Protein AF-A0A0K8Q587-F1 (afdb_monomer)

Structure (mmCIF, N/CA/C/O backbone):
data_AF-A0A0K8Q587-F1
#
_entry.id   AF-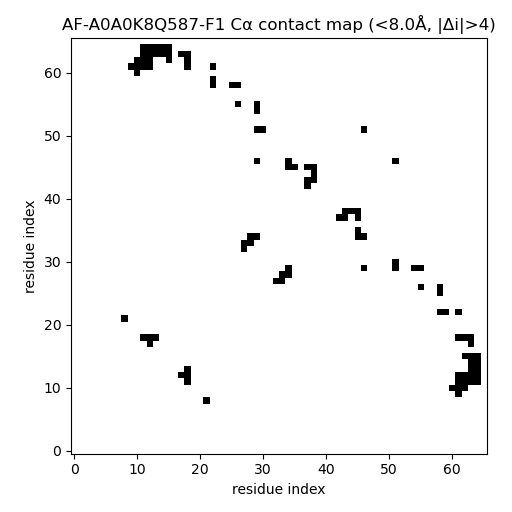A0A0K8Q587-F1
#
loop_
_atom_site.group_PDB
_atom_site.id
_atom_site.type_symbol
_atom_site.label_atom_id
_atom_site.label_alt_id
_atom_site.label_comp_id
_atom_site.label_asym_id
_atom_site.label_entity_id
_atom_site.label_seq_id
_atom_site.pdbx_PDB_ins_code
_atom_site.Cartn_x
_atom_site.Cartn_y
_atom_site.Cartn_z
_atom_site.occupancy
_atom_site.B_iso_or_equiv
_atom_site.auth_seq_id
_atom_site.auth_comp_id
_atom_site.auth_asym_id
_atom_site.auth_atom_id
_atom_site.pdbx_PDB_model_num
ATOM 1 N N . MET A 1 1 ? 5.367 15.592 -19.501 1.00 66.19 1 MET A N 1
ATOM 2 C CA . MET A 1 1 ? 4.443 15.892 -18.384 1.00 66.19 1 MET A CA 1
ATOM 3 C C . MET A 1 1 ? 4.135 14.580 -17.681 1.00 66.19 1 MET A C 1
ATOM 5 O O . MET A 1 1 ? 3.901 13.607 -18.384 1.00 66.19 1 MET A O 1
ATOM 9 N N . VAL A 1 2 ? 4.206 14.522 -16.349 1.00 86.19 2 VAL A N 1
ATOM 10 C CA . VAL A 1 2 ? 3.890 13.313 -15.564 1.00 86.19 2 VAL A CA 1
ATOM 11 C C . VAL A 1 2 ? 2.555 13.537 -14.864 1.00 86.19 2 VAL A C 1
ATOM 13 O O . VAL A 1 2 ? 2.338 14.609 -14.304 1.00 86.19 2 VAL A O 1
ATOM 16 N N . LEU A 1 3 ? 1.672 12.542 -14.919 1.00 88.44 3 LEU A N 1
ATOM 17 C CA . LEU A 1 3 ? 0.402 12.529 -14.196 1.00 88.44 3 LEU A CA 1
ATOM 18 C C . LEU A 1 3 ? 0.501 11.538 -13.040 1.00 88.44 3 LEU A C 1
ATOM 20 O O . LEU A 1 3 ? 1.069 10.458 -13.197 1.00 88.44 3 LEU A O 1
ATOM 24 N N . VAL A 1 4 ? -0.044 11.919 -11.887 1.00 91.00 4 VAL A N 1
ATOM 25 C CA . VAL A 1 4 ? -0.023 11.103 -10.671 1.00 91.00 4 VAL A CA 1
ATOM 26 C C . VAL A 1 4 ? -1.457 10.834 -10.242 1.00 91.00 4 VAL A C 1
ATOM 28 O O . VAL A 1 4 ? -2.195 11.760 -9.911 1.00 91.00 4 VAL A O 1
ATOM 31 N N . SER A 1 5 ? -1.836 9.561 -10.240 1.00 91.12 5 SER A N 1
ATOM 32 C CA . SER A 1 5 ? -3.040 9.079 -9.563 1.00 91.12 5 SER A CA 1
ATOM 33 C C . SER A 1 5 ? -2.699 8.799 -8.102 1.00 91.12 5 SER A C 1
ATOM 35 O O . SER A 1 5 ? -1.638 8.245 -7.815 1.00 91.12 5 SER A O 1
ATOM 37 N N . PHE A 1 6 ? -3.572 9.192 -7.177 1.00 93.56 6 PHE A N 1
ATOM 38 C CA . PHE A 1 6 ? -3.331 9.054 -5.743 1.00 93.56 6 PHE A CA 1
ATOM 39 C C . PHE A 1 6 ? -4.544 8.457 -5.034 1.00 93.56 6 PHE A C 1
ATOM 41 O O . PHE A 1 6 ? -5.687 8.692 -5.421 1.00 93.56 6 PHE A O 1
ATOM 48 N N . HIS A 1 7 ? -4.275 7.697 -3.977 1.00 95.69 7 HIS A N 1
ATOM 49 C CA . HIS A 1 7 ? -5.277 7.220 -3.034 1.00 95.69 7 HIS A CA 1
ATOM 50 C C . HIS A 1 7 ? -5.169 8.052 -1.753 1.00 95.69 7 HIS A C 1
ATOM 52 O O . HIS A 1 7 ? -4.068 8.298 -1.259 1.00 95.69 7 HIS A O 1
ATOM 58 N N . VAL A 1 8 ? -6.307 8.502 -1.221 1.00 96.19 8 VAL A N 1
ATOM 59 C CA . VAL A 1 8 ? -6.383 9.195 0.073 1.00 96.19 8 VAL A CA 1
ATOM 60 C C . VAL A 1 8 ? -7.188 8.328 1.020 1.00 96.19 8 VAL A C 1
ATOM 62 O O . VAL A 1 8 ? -8.322 7.968 0.715 1.00 96.19 8 VAL A O 1
ATOM 65 N N . VAL A 1 9 ? -6.608 8.017 2.174 1.00 96.75 9 VAL A N 1
ATOM 66 C CA . VAL A 1 9 ? -7.222 7.159 3.190 1.00 96.75 9 VAL A CA 1
ATOM 67 C C . VAL A 1 9 ? -7.198 7.834 4.556 1.00 96.75 9 VAL A C 1
ATOM 69 O O . VAL A 1 9 ? -6.326 8.655 4.846 1.00 96.75 9 VAL A O 1
ATOM 72 N N . CYS A 1 10 ? -8.157 7.490 5.414 1.00 97.38 10 CYS A N 1
ATOM 73 C CA . CYS A 1 10 ? 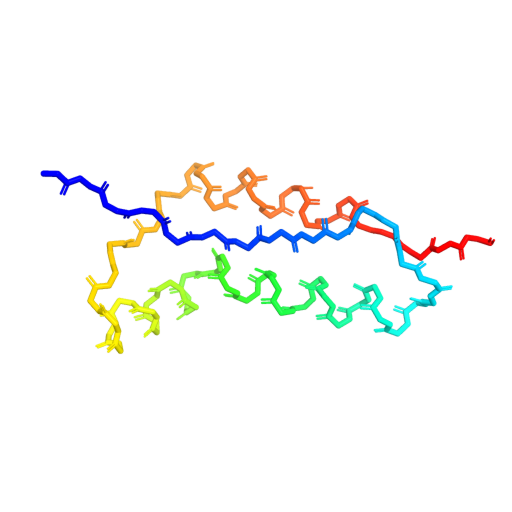-8.161 7.935 6.803 1.00 97.38 10 CYS A CA 1
ATOM 74 C C . CYS A 1 10 ? -7.115 7.163 7.618 1.00 97.38 10 CYS A C 1
ATOM 76 O O . CYS A 1 10 ? -6.940 5.958 7.453 1.00 97.38 10 CYS A O 1
ATOM 78 N N . THR A 1 11 ? -6.462 7.839 8.563 1.00 96.12 11 THR A N 1
ATOM 79 C CA . THR A 1 11 ? -5.573 7.181 9.537 1.00 96.12 11 THR A CA 1
ATOM 80 C C . THR A 1 11 ? -6.353 6.458 10.635 1.00 96.12 11 THR A C 1
ATOM 82 O O . THR A 1 11 ? -5.815 5.585 11.311 1.00 96.12 11 THR A O 1
ATOM 85 N N . THR A 1 12 ? -7.621 6.817 10.849 1.00 97.69 12 THR A N 1
ATOM 86 C CA . THR A 1 12 ? -8.514 6.180 11.823 1.00 97.69 12 THR A CA 1
ATOM 87 C C . THR A 1 12 ? -9.903 5.987 11.217 1.00 97.69 12 THR A C 1
ATOM 89 O O . THR A 1 12 ? -10.475 6.943 10.697 1.00 97.69 12 THR A O 1
ATOM 92 N N . TYR A 1 13 ? -10.443 4.772 11.304 1.00 97.62 13 TYR A N 1
ATOM 93 C CA . TYR A 1 13 ? -11.789 4.409 10.841 1.00 97.62 13 TYR A CA 1
ATOM 94 C C . TYR A 1 13 ? -12.727 4.104 12.008 1.00 97.62 13 TYR A C 1
ATOM 96 O O . TYR A 1 13 ? -12.274 3.869 13.121 1.00 97.62 13 TYR A O 1
ATOM 104 N N . ALA A 1 14 ? -14.039 4.121 11.767 1.00 97.00 14 ALA A N 1
ATOM 105 C CA . ALA A 1 14 ? -15.040 3.943 12.821 1.00 97.00 14 ALA A CA 1
ATOM 106 C C . ALA A 1 14 ? -15.013 2.547 13.467 1.00 97.00 14 ALA A C 1
ATOM 108 O O . ALA A 1 14 ? -15.263 2.434 14.661 1.00 97.00 14 ALA A O 1
ATOM 109 N N . ASP A 1 15 ? -14.693 1.508 12.696 1.00 96.94 15 ASP A N 1
ATOM 110 C CA . ASP A 1 15 ? -14.704 0.118 13.142 1.00 96.94 15 ASP A CA 1
ATOM 111 C C . ASP A 1 15 ? -13.513 -0.679 12.582 1.00 96.94 15 ASP A C 1
ATOM 113 O O . ASP A 1 15 ? -12.893 -0.306 11.578 1.00 96.94 15 ASP A O 1
ATOM 117 N N . GLN A 1 16 ? -13.195 -1.794 13.248 1.00 97.69 16 GLN A N 1
ATOM 118 C CA . GLN A 1 16 ? -12.055 -2.653 12.915 1.00 97.69 16 GLN A CA 1
ATOM 119 C C . GLN A 1 16 ? -12.178 -3.289 11.532 1.00 97.69 16 GLN A C 1
ATOM 121 O O . GLN A 1 16 ? -11.200 -3.328 10.791 1.00 97.69 16 GLN A O 1
ATOM 126 N N . LYS A 1 17 ? -13.385 -3.709 11.142 1.00 97.75 17 LYS A N 1
ATOM 127 C CA . LYS A 1 17 ? -13.613 -4.356 9.849 1.00 97.75 17 LYS A CA 1
ATOM 128 C C . LYS A 1 17 ? -13.273 -3.408 8.698 1.00 97.75 17 LYS A C 1
ATOM 130 O O . LYS A 1 17 ? -12.621 -3.821 7.743 1.00 97.75 17 LYS A O 1
ATOM 135 N N . THR A 1 18 ? -13.671 -2.142 8.793 1.00 97.94 18 THR A N 1
ATOM 136 C CA . THR A 1 18 ? -13.337 -1.126 7.787 1.00 97.94 18 THR A CA 1
ATOM 137 C C . THR A 1 18 ? -11.837 -0.824 7.770 1.00 97.94 18 THR A C 1
ATOM 139 O O . THR A 1 18 ? -11.239 -0.777 6.695 1.00 97.94 18 THR A O 1
ATOM 142 N N . ALA A 1 19 ? -11.206 -0.669 8.941 1.00 98.12 19 ALA A N 1
ATOM 143 C CA . ALA A 1 19 ? -9.762 -0.443 9.028 1.00 98.12 19 ALA A CA 1
ATOM 144 C C . ALA A 1 19 ? -8.959 -1.589 8.384 1.00 98.12 19 ALA A C 1
ATOM 146 O O . ALA A 1 19 ? -8.029 -1.332 7.619 1.00 98.12 19 ALA A O 1
ATOM 147 N N . ASP A 1 20 ? -9.346 -2.838 8.648 1.00 97.88 20 ASP A N 1
ATOM 148 C CA . ASP A 1 20 ? -8.686 -4.028 8.108 1.00 97.88 20 ASP A CA 1
ATOM 149 C C . ASP A 1 20 ? -8.864 -4.145 6.592 1.00 97.88 20 ASP A C 1
ATOM 151 O O . ASP A 1 20 ? -7.907 -4.455 5.884 1.00 97.88 20 ASP A O 1
ATOM 155 N N . LEU A 1 21 ? -10.061 -3.845 6.074 1.00 98.06 21 LEU A N 1
ATOM 156 C CA . LEU A 1 21 ? -10.323 -3.839 4.632 1.00 98.06 21 LEU A CA 1
ATOM 157 C C . LEU A 1 21 ? -9.459 -2.810 3.902 1.00 98.06 21 LEU A C 1
ATOM 159 O O . LEU A 1 21 ? -8.845 -3.140 2.887 1.00 98.06 21 LEU A O 1
ATOM 163 N N . VAL A 1 22 ? -9.381 -1.583 4.424 1.00 98.12 22 VAL A N 1
ATOM 164 C CA . VAL A 1 22 ? -8.550 -0.528 3.825 1.00 98.12 22 VAL A CA 1
ATOM 165 C C . VAL A 1 22 ? -7.079 -0.921 3.866 1.00 98.12 22 VAL A C 1
ATOM 167 O O . VAL A 1 22 ? -6.396 -0.794 2.853 1.00 98.12 22 VAL A O 1
ATOM 170 N N . LYS A 1 23 ? -6.597 -1.454 4.998 1.00 98.00 23 LYS A N 1
ATOM 171 C CA . LYS A 1 23 ? -5.225 -1.964 5.097 1.00 98.00 23 LYS A CA 1
ATOM 172 C C . LYS A 1 23 ? -4.945 -3.029 4.049 1.00 98.00 23 LYS A C 1
ATOM 174 O O . LYS A 1 23 ? -3.981 -2.903 3.307 1.00 98.00 23 LYS A O 1
ATOM 179 N N . ALA A 1 24 ? -5.795 -4.048 3.966 1.00 98.31 24 ALA A N 1
ATOM 180 C CA . ALA A 1 24 ? -5.604 -5.153 3.037 1.00 98.31 24 ALA A CA 1
ATOM 181 C C . ALA A 1 24 ? -5.579 -4.675 1.578 1.00 98.31 24 ALA A C 1
ATOM 183 O O . ALA A 1 24 ? -4.699 -5.074 0.814 1.00 98.31 24 ALA A O 1
ATOM 184 N N . PHE A 1 25 ? -6.512 -3.796 1.199 1.00 98.31 25 PHE A N 1
ATOM 185 C CA . PHE A 1 25 ? -6.584 -3.273 -0.160 1.00 98.31 25 PHE A CA 1
ATOM 186 C C . PHE A 1 25 ? -5.371 -2.409 -0.510 1.00 98.31 25 PHE A C 1
ATOM 188 O O . PHE A 1 25 ? -4.708 -2.673 -1.510 1.00 98.31 25 PHE A O 1
ATOM 195 N N . GLU A 1 26 ? -5.028 -1.426 0.322 1.00 98.31 26 GLU A N 1
ATOM 196 C CA . GLU A 1 26 ? -3.897 -0.538 0.044 1.00 98.31 26 GLU A CA 1
ATOM 197 C C . GLU A 1 26 ? -2.560 -1.292 0.085 1.00 98.31 26 GLU A C 1
ATOM 199 O O . GLU A 1 26 ? -1.695 -1.052 -0.758 1.00 98.31 26 GLU A O 1
ATOM 204 N N . SER A 1 27 ? -2.396 -2.269 0.987 1.00 98.3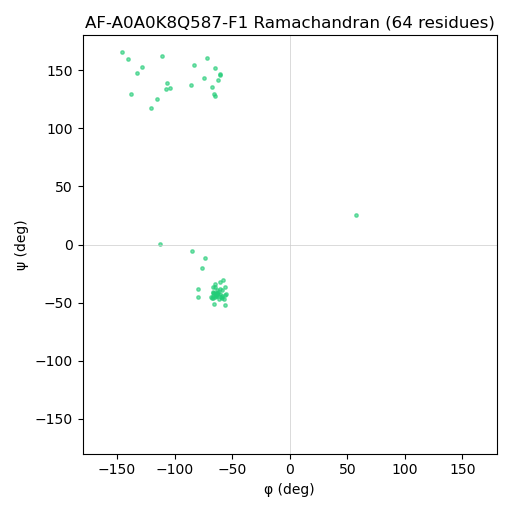1 27 SER A N 1
ATOM 205 C CA . SER A 1 27 ? -1.221 -3.153 1.001 1.00 98.31 27 SER A CA 1
ATOM 206 C C . SER A 1 27 ? -1.091 -3.956 -0.295 1.00 98.31 27 SER A C 1
ATOM 208 O O . SER A 1 27 ? 0.020 -4.123 -0.798 1.00 98.31 27 SER A O 1
ATOM 210 N N . TYR A 1 28 ? -2.204 -4.424 -0.869 1.00 98.25 28 TYR A N 1
ATOM 211 C CA . TYR A 1 28 ? -2.191 -5.061 -2.185 1.00 98.25 28 TYR A CA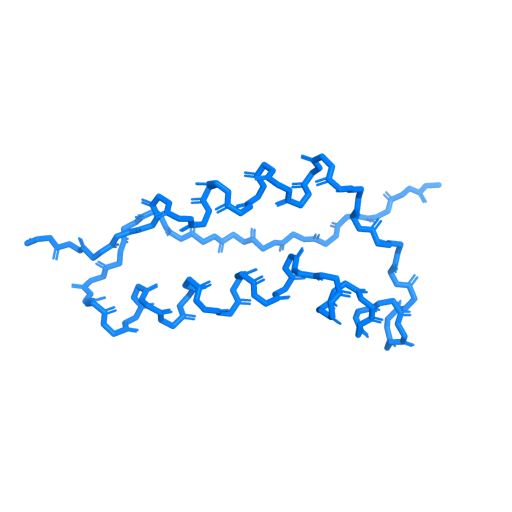 1
ATOM 212 C C . TYR A 1 28 ? -1.833 -4.065 -3.293 1.00 98.25 28 TYR A C 1
ATOM 214 O O . TYR A 1 28 ? -0.970 -4.374 -4.114 1.00 98.25 28 TYR A O 1
ATOM 222 N N . VAL A 1 29 ? -2.429 -2.868 -3.300 1.00 97.69 29 VAL A N 1
ATOM 223 C CA . VAL A 1 29 ? -2.165 -1.821 -4.305 1.00 97.69 29 VAL A CA 1
ATOM 224 C C . VAL A 1 29 ? -0.674 -1.486 -4.384 1.00 97.69 29 VAL A C 1
ATOM 226 O O . VAL A 1 29 ? -0.130 -1.375 -5.484 1.00 97.69 29 VAL A O 1
ATOM 229 N N . VAL A 1 30 ? 0.011 -1.366 -3.242 1.00 97.62 30 VAL A N 1
ATOM 230 C CA . VAL A 1 30 ? 1.449 -1.039 -3.198 1.00 97.62 30 VAL A CA 1
ATOM 231 C C . VAL A 1 30 ? 2.374 -2.251 -3.343 1.00 97.62 30 VAL A C 1
ATOM 233 O O . VAL A 1 30 ? 3.585 -2.067 -3.429 1.00 97.62 30 VAL A O 1
ATOM 236 N N . SER A 1 31 ? 1.837 -3.474 -3.382 1.00 98.00 31 SER A N 1
ATOM 237 C CA . SER A 1 31 ? 2.622 -4.698 -3.591 1.00 98.00 31 SER A CA 1
ATOM 238 C C . SER A 1 31 ? 3.121 -4.829 -5.032 1.00 98.00 31 SER A C 1
ATOM 240 O O . SER A 1 31 ? 2.529 -4.271 -5.956 1.00 98.00 31 SER A O 1
ATOM 242 N N . ASP A 1 32 ? 4.143 -5.658 -5.257 1.00 97.12 32 ASP A N 1
ATOM 243 C CA . ASP A 1 32 ? 4.645 -5.940 -6.609 1.00 97.12 32 ASP A CA 1
ATOM 244 C C . ASP A 1 32 ? 3.542 -6.481 -7.539 1.00 97.12 32 ASP A C 1
ATOM 246 O O . ASP A 1 32 ? 3.476 -6.118 -8.715 1.00 97.12 32 ASP A O 1
ATOM 250 N N . ALA A 1 33 ? 2.628 -7.301 -7.006 1.00 97.75 33 ALA A N 1
ATOM 251 C CA . ALA A 1 33 ? 1.502 -7.844 -7.762 1.00 97.75 33 ALA A CA 1
ATOM 252 C C . ALA A 1 33 ? 0.482 -6.759 -8.147 1.00 97.75 33 ALA A C 1
ATOM 254 O O . ALA A 1 33 ? 0.059 -6.704 -9.303 1.00 97.75 33 ALA A O 1
ATOM 255 N N . GLY A 1 34 ? 0.111 -5.880 -7.210 1.00 97.31 34 GLY A N 1
ATOM 256 C CA . GLY A 1 34 ? -0.815 -4.773 -7.475 1.00 97.31 34 GLY A CA 1
ATOM 257 C C . GLY A 1 34 ? -0.227 -3.743 -8.440 1.00 97.31 34 GLY A C 1
ATOM 258 O O . GLY A 1 34 ? -0.891 -3.330 -9.392 1.00 97.31 34 GLY A O 1
ATOM 259 N N . GLN A 1 35 ? 1.053 -3.404 -8.270 1.00 97.75 35 GLN A N 1
ATOM 260 C CA . GLN A 1 35 ? 1.784 -2.514 -9.173 1.00 97.75 35 GLN A CA 1
ATOM 261 C C . GLN A 1 35 ? 1.889 -3.093 -10.587 1.00 97.75 35 GLN A C 1
ATOM 263 O O . GLN A 1 35 ? 1.679 -2.373 -11.565 1.00 97.75 35 GLN A O 1
ATOM 268 N N . LYS A 1 36 ? 2.142 -4.403 -10.715 1.00 97.31 36 LYS A N 1
ATOM 269 C CA . LYS A 1 36 ? 2.124 -5.082 -12.014 1.00 97.31 36 LYS A CA 1
ATOM 270 C C . LYS A 1 36 ? 0.732 -5.065 -12.648 1.00 97.31 36 LYS A C 1
ATOM 272 O O . LYS A 1 36 ? 0.627 -4.764 -13.833 1.00 97.31 36 LYS A O 1
ATOM 277 N N . ALA A 1 37 ? -0.324 -5.336 -11.883 1.00 97.38 37 ALA A N 1
ATOM 278 C CA . ALA A 1 37 ? -1.691 -5.296 -12.398 1.00 97.38 37 ALA A CA 1
ATOM 279 C C . ALA A 1 37 ? 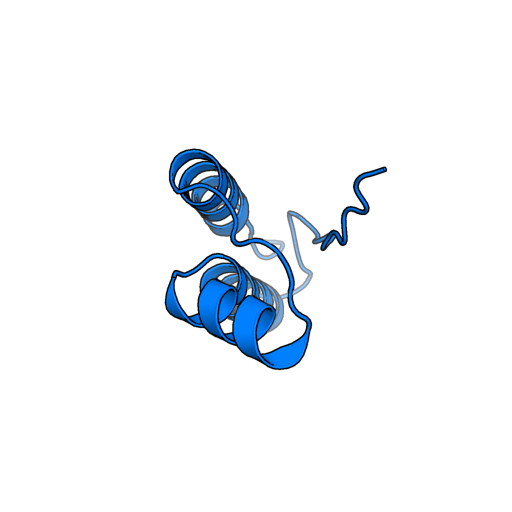-2.064 -3.896 -12.920 1.00 97.38 37 ALA A C 1
ATOM 281 O O . ALA A 1 37 ? -2.620 -3.770 -14.012 1.00 97.38 37 ALA A O 1
ATOM 282 N N . ALA A 1 38 ? -1.691 -2.839 -12.190 1.00 95.88 38 ALA A N 1
ATOM 283 C CA . ALA A 1 38 ? -1.893 -1.456 -12.619 1.00 95.88 38 ALA A CA 1
ATOM 284 C C . ALA A 1 38 ? -1.097 -1.121 -13.894 1.00 95.88 38 ALA A C 1
ATOM 286 O O . ALA A 1 38 ? -1.633 -0.508 -14.821 1.00 95.88 38 ALA A O 1
ATOM 287 N N . ALA A 1 39 ? 0.160 -1.566 -13.983 1.00 96.50 39 ALA A N 1
ATOM 288 C CA . ALA A 1 39 ? 0.980 -1.404 -15.180 1.00 96.50 39 ALA A CA 1
ATOM 289 C C . ALA A 1 39 ? 0.395 -2.145 -16.394 1.00 96.50 39 ALA A C 1
ATOM 291 O O . ALA A 1 39 ? 0.359 -1.598 -17.496 1.00 96.50 39 ALA A O 1
ATOM 292 N N . ASP A 1 40 ? -0.107 -3.366 -16.212 1.00 97.38 40 ASP A N 1
ATOM 293 C CA . ASP A 1 40 ? -0.669 -4.162 -17.301 1.00 97.38 40 ASP A CA 1
ATOM 294 C C . ASP A 1 40 ? -1.973 -3.540 -17.831 1.00 97.38 40 ASP A C 1
ATOM 296 O O . ASP A 1 40 ? -2.112 -3.370 -19.051 1.00 97.38 40 ASP A O 1
ATOM 300 N N . ALA A 1 41 ? -2.877 -3.145 -16.925 1.00 96.69 41 ALA A N 1
ATOM 301 C CA . ALA A 1 41 ? -4.214 -2.644 -17.245 1.00 96.69 41 ALA A CA 1
ATOM 302 C C . ALA A 1 41 ? -4.242 -1.171 -17.684 1.00 96.69 41 ALA A C 1
ATOM 304 O O . ALA A 1 41 ? -4.903 -0.835 -18.663 1.00 96.69 41 ALA A O 1
ATOM 305 N N . ALA A 1 42 ? -3.528 -0.292 -16.974 1.00 94.00 42 ALA A N 1
ATOM 306 C CA . ALA A 1 42 ? -3.597 1.160 -17.164 1.00 94.00 42 ALA A CA 1
ATOM 307 C C . ALA A 1 42 ? -2.301 1.773 -17.721 1.00 94.00 42 ALA A C 1
ATOM 309 O O . ALA A 1 42 ? -2.232 2.985 -17.917 1.00 94.00 42 ALA A O 1
ATOM 310 N N . LYS A 1 43 ? -1.268 0.954 -17.980 1.00 93.12 43 LYS A N 1
ATOM 311 C CA . LYS A 1 43 ? 0.067 1.404 -18.425 1.00 93.12 43 LYS A CA 1
ATOM 312 C C . LYS A 1 43 ? 0.727 2.392 -17.459 1.00 93.12 43 LYS A C 1
ATOM 314 O O . LYS A 1 43 ? 1.589 3.176 -17.852 1.00 93.12 43 LYS A O 1
ATOM 319 N N . SER A 1 44 ? 0.344 2.332 -16.184 1.00 93.06 44 SER A N 1
ATOM 320 C CA . SER A 1 44 ? 0.962 3.119 -15.123 1.00 93.06 44 SER A CA 1
ATOM 321 C C . SER A 1 44 ? 2.395 2.653 -14.877 1.00 93.06 44 SER A C 1
ATOM 323 O O . SER A 1 44 ? 2.664 1.455 -14.794 1.00 93.06 44 SER A O 1
ATOM 325 N N . ALA A 1 45 ? 3.322 3.601 -14.738 1.00 95.00 45 ALA A N 1
ATOM 326 C CA . ALA A 1 45 ? 4.679 3.287 -14.310 1.00 95.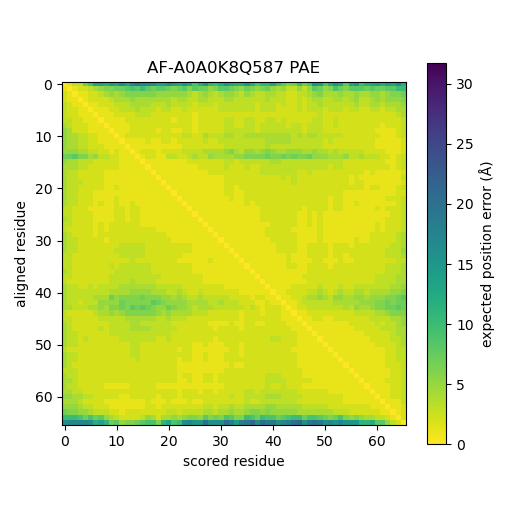00 45 ALA A CA 1
ATOM 327 C C . ALA A 1 45 ? 4.653 2.762 -12.858 1.00 95.00 45 ALA A C 1
ATOM 329 O O . ALA A 1 45 ? 4.060 3.430 -12.006 1.00 95.00 45 ALA A O 1
ATOM 330 N N . PRO A 1 46 ? 5.282 1.609 -12.554 1.00 95.19 46 PRO A N 1
ATOM 331 C CA . PRO A 1 46 ? 5.321 1.080 -11.195 1.00 95.19 46 PRO A CA 1
ATOM 332 C C . PRO A 1 46 ? 6.014 2.024 -10.210 1.00 95.19 46 PRO A C 1
ATOM 334 O O . PRO A 1 46 ? 7.004 2.683 -10.542 1.00 95.19 46 PRO A O 1
ATOM 337 N N . LEU A 1 47 ? 5.539 2.029 -8.966 1.00 96.06 47 LEU A N 1
ATOM 338 C CA . LEU A 1 47 ? 6.223 2.691 -7.861 1.00 96.06 47 LEU A CA 1
ATOM 339 C C . LEU A 1 47 ? 7.600 2.059 -7.623 1.00 96.06 47 LEU A C 1
ATOM 341 O O . LEU A 1 47 ? 7.759 0.836 -7.660 1.00 96.06 47 LEU A O 1
ATOM 345 N N . SER A 1 48 ? 8.591 2.893 -7.300 1.00 96.25 48 SER A N 1
ATOM 346 C CA . SER A 1 48 ? 9.902 2.409 -6.863 1.00 96.25 48 SER A CA 1
ATOM 347 C C . SER A 1 48 ? 9.790 1.657 -5.537 1.00 96.25 48 SER A C 1
ATOM 349 O O . SER A 1 48 ? 8.936 1.973 -4.706 1.00 96.25 48 SER A O 1
ATOM 351 N N . LYS A 1 49 ? 10.699 0.707 -5.289 1.00 96.94 49 LYS A N 1
ATOM 352 C CA . LYS A 1 49 ? 10.664 -0.103 -4.063 1.00 96.94 49 LYS A CA 1
ATOM 353 C C . LYS A 1 49 ? 10.689 0.748 -2.788 1.00 96.94 49 LYS A C 1
ATOM 355 O O . LYS A 1 49 ? 9.875 0.553 -1.897 1.00 9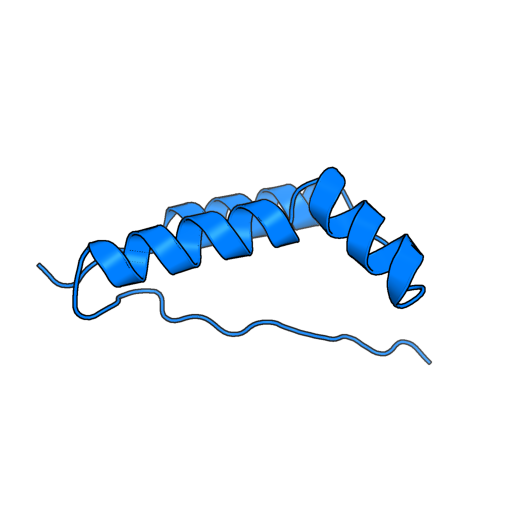6.94 49 LYS A O 1
ATOM 360 N N . ALA A 1 50 ? 11.541 1.773 -2.755 1.00 98.00 50 ALA A N 1
ATOM 361 C CA . ALA A 1 50 ? 11.623 2.699 -1.627 1.00 98.00 50 ALA A CA 1
ATOM 362 C C . ALA A 1 50 ? 10.307 3.459 -1.365 1.00 98.00 50 ALA A C 1
ATOM 364 O O . ALA A 1 50 ? 10.009 3.793 -0.218 1.00 98.00 50 ALA A O 1
ATOM 365 N N . LEU A 1 51 ? 9.526 3.757 -2.409 1.00 96.62 51 LEU A N 1
ATOM 366 C CA . LEU A 1 51 ? 8.229 4.414 -2.263 1.00 96.62 51 LEU A CA 1
ATOM 367 C C . LEU A 1 51 ? 7.138 3.424 -1.837 1.00 96.62 51 LEU A C 1
ATOM 369 O O . LEU A 1 51 ? 6.339 3.771 -0.970 1.00 96.62 51 LEU A O 1
ATOM 373 N N . GLN A 1 52 ? 7.154 2.194 -2.363 1.00 97.50 52 GLN A N 1
ATOM 374 C CA . GLN A 1 52 ? 6.281 1.114 -1.885 1.00 97.50 52 GLN A CA 1
ATOM 375 C C . GLN A 1 52 ? 6.487 0.861 -0.384 1.00 97.50 52 GLN A C 1
ATOM 377 O O . GLN A 1 52 ? 5.520 0.838 0.369 1.00 97.50 52 GLN A O 1
ATOM 382 N N . ASP A 1 53 ? 7.739 0.764 0.076 1.00 97.75 53 ASP A N 1
ATOM 383 C CA . ASP A 1 53 ? 8.055 0.505 1.487 1.00 97.75 53 ASP A CA 1
ATOM 384 C C . ASP A 1 53 ? 7.613 1.661 2.402 1.00 97.75 53 ASP A C 1
ATOM 386 O O . ASP 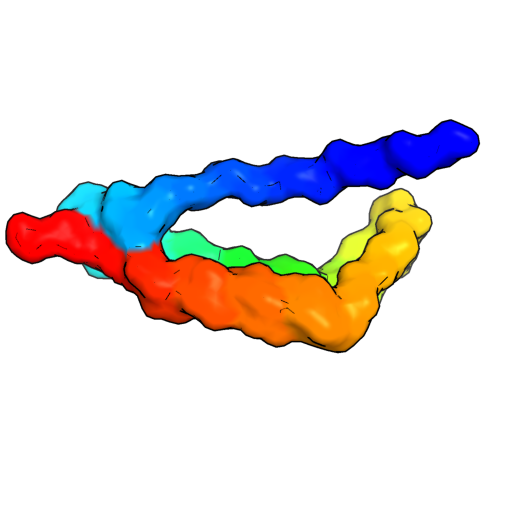A 1 53 ? 7.147 1.443 3.522 1.00 97.75 53 ASP A O 1
ATOM 390 N N . LYS A 1 54 ? 7.737 2.912 1.933 1.00 97.94 54 LYS A N 1
ATOM 391 C CA . LYS A 1 54 ? 7.211 4.083 2.653 1.00 97.94 54 LYS A CA 1
ATOM 392 C C . LYS A 1 54 ? 5.688 4.041 2.750 1.00 97.94 54 LYS A C 1
ATOM 394 O O . LYS A 1 54 ? 5.157 4.286 3.830 1.00 97.94 54 LYS A O 1
ATOM 399 N N . ALA A 1 55 ? 5.006 3.720 1.652 1.00 97.62 55 ALA A N 1
ATOM 400 C CA . ALA A 1 55 ? 3.554 3.612 1.630 1.00 97.62 55 ALA A CA 1
ATOM 401 C C . ALA A 1 55 ? 3.065 2.477 2.542 1.00 97.62 55 ALA A C 1
ATOM 403 O O . ALA A 1 55 ? 2.149 2.694 3.330 1.00 97.62 55 ALA A O 1
ATOM 404 N N . LEU A 1 56 ? 3.728 1.315 2.521 1.00 97.81 56 LEU A N 1
ATOM 405 C CA . LEU A 1 56 ? 3.391 0.181 3.382 1.00 97.81 56 LEU A CA 1
ATOM 406 C C . LEU A 1 56 ? 3.468 0.554 4.869 1.00 97.81 56 LEU A C 1
ATOM 408 O O . LEU A 1 56 ? 2.510 0.320 5.600 1.00 97.81 56 LEU A O 1
ATOM 412 N N . LYS A 1 57 ? 4.536 1.239 5.299 1.00 97.62 57 LYS A N 1
ATOM 413 C CA . LYS A 1 57 ? 4.654 1.748 6.680 1.00 97.62 57 LYS A CA 1
ATOM 414 C C . LYS A 1 57 ? 3.518 2.702 7.060 1.00 97.62 57 LYS A C 1
ATOM 416 O O . LYS A 1 57 ? 3.031 2.673 8.188 1.00 97.62 57 LYS A O 1
ATOM 421 N N . SER A 1 58 ? 3.084 3.563 6.136 1.00 97.38 58 SER A N 1
ATOM 422 C CA . SER A 1 58 ? 1.933 4.443 6.365 1.00 97.38 58 SER A CA 1
ATOM 423 C C . SER A 1 58 ? 0.623 3.659 6.481 1.00 97.38 58 SER A C 1
ATOM 425 O O . SER A 1 58 ? -0.172 3.949 7.373 1.00 97.38 58 SER A O 1
ATOM 427 N N . ILE A 1 59 ? 0.414 2.642 5.643 1.00 98.00 59 ILE A N 1
A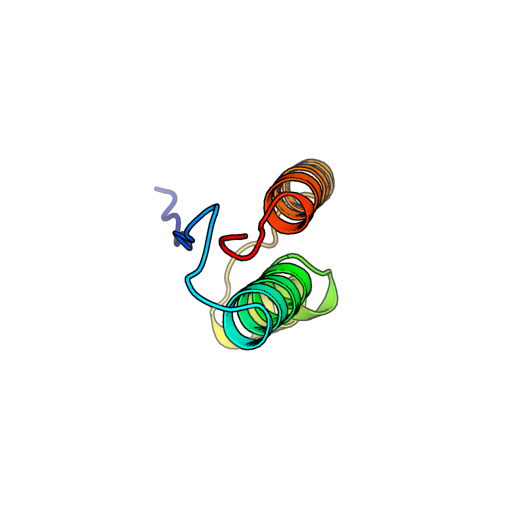TOM 428 C CA . ILE A 1 59 ? -0.775 1.776 5.674 1.00 98.00 59 ILE A CA 1
ATOM 429 C C . ILE A 1 59 ? -0.849 0.991 6.992 1.00 98.00 59 ILE A C 1
ATOM 431 O O . ILE A 1 59 ? -1.906 0.927 7.620 1.00 98.00 59 ILE A O 1
ATOM 435 N N . GLU A 1 60 ? 0.276 0.460 7.475 1.00 97.06 60 GLU A N 1
ATOM 436 C CA . GLU A 1 60 ? 0.351 -0.259 8.755 1.00 97.06 60 GLU A CA 1
ATOM 437 C C . GLU A 1 60 ? -0.110 0.596 9.948 1.00 97.06 60 GLU A C 1
ATOM 439 O O . GLU A 1 60 ? -0.709 0.061 10.886 1.00 97.06 60 GLU A O 1
ATOM 444 N N . SER A 1 61 ? 0.086 1.920 9.882 1.00 97.06 61 SER A N 1
ATOM 445 C CA . SER A 1 61 ? -0.314 2.873 10.930 1.00 97.06 61 SER A CA 1
ATOM 446 C C . SER A 1 61 ? -1.825 3.139 11.027 1.00 97.06 61 SER A C 1
ATOM 448 O O . SER A 1 61 ? -2.274 3.737 12.008 1.00 97.06 61 SER A O 1
ATOM 450 N N . ILE A 1 62 ? -2.619 2.696 10.042 1.00 97.88 62 ILE A N 1
ATOM 451 C CA . ILE A 1 62 ? -4.084 2.831 10.060 1.00 97.88 62 ILE A CA 1
ATOM 452 C C . ILE A 1 62 ? -4.653 2.086 11.279 1.00 97.88 62 ILE A C 1
ATOM 454 O O . ILE A 1 62 ? -4.146 1.042 11.687 1.00 97.88 62 ILE A O 1
ATOM 458 N N . LYS A 1 63 ? -5.725 2.593 11.883 1.00 97.62 63 LYS A N 1
ATOM 459 C CA . LYS A 1 63 ? -6.372 1.937 13.029 1.00 97.62 63 LYS A CA 1
ATOM 460 C C . LYS A 1 63 ? -7.882 2.126 13.036 1.00 97.62 63 LYS A C 1
ATOM 462 O O . LYS A 1 63 ? -8.413 2.984 12.335 1.00 97.62 63 LYS A O 1
ATOM 467 N N . ALA A 1 64 ? -8.570 1.340 13.851 1.00 96.62 64 ALA A N 1
ATOM 468 C CA . ALA A 1 64 ? -9.941 1.635 14.232 1.00 96.62 64 ALA A CA 1
ATOM 469 C C . ALA A 1 64 ? -9.972 2.626 15.398 1.00 96.62 64 ALA A C 1
ATOM 471 O O . ALA A 1 64 ? -9.022 2.732 16.181 1.00 96.62 64 ALA A O 1
ATOM 472 N N . LYS A 1 65 ? -11.074 3.362 15.501 1.00 92.81 65 LYS A N 1
ATOM 473 C CA . LYS A 1 65 ? -11.401 4.160 16.670 1.00 92.81 65 LYS A CA 1
ATOM 474 C C . LYS A 1 65 ? -11.620 3.199 17.838 1.00 92.81 65 LYS A C 1
ATOM 476 O O . LYS A 1 65 ? -12.335 2.211 17.693 1.00 92.81 65 LYS A O 1
ATOM 481 N N . SER A 1 66 ? -10.926 3.466 18.940 1.00 76.69 66 SER A N 1
ATOM 482 C CA . SER A 1 66 ? -11.056 2.719 20.195 1.00 76.69 66 SER A CA 1
ATOM 483 C C . SER A 1 66 ? -12.358 3.055 20.908 1.00 76.69 66 SER A C 1
ATOM 485 O O . SER A 1 66 ? -12.833 4.205 20.736 1.00 76.69 66 SER A O 1
#

Nearest PDB structures (foldseek):
  7y5c-assembly1_4  TM=6.470E-01  e=8.649E+00  Mycolicibacterium smegmatis

Sequence (66 aa):
MVLVSFHVVCTTYADQKTADLVKAFESYVVSDAGQKAAADAAKSAPLSKALQDKALKSIESIKAKS

Solvent-accessible surface area (backbone atoms only — not comparable to full-atom values): 3970 Å² total; per-residue (Å²): 140,88,86,83,89,84,87,88,79,71,61,60,31,85,40,58,70,59,30,52,52,51,37,55,51,53,52,40,52,58,30,74,68,35,30,48,50,43,27,72,75,71,67,44,81,64,76,53,70,74,56,30,56,52,49,45,58,55,47,68,64,42,32,43,55,129

pLDDT: mean 95.74, std 4.97, range [66.19, 98.31]

Foldseek 3Di:
DDDDDDDDDDLEAADAVVLVVQLVVQLCCLDPNNQVVCCVPVVDDGDDPVVSVVSNVSSVSRYYDD

Radius of gyration: 13.01 Å; Cα contacts (8 Å, |Δi|>4): 54; chains: 1; bounding box: 27×24×39 Å

Mean predicted aligned error: 2.61 Å

Secondary structure (DSSP, 8-state):
----------SEESSHHHHHHHHHHHHHHTSHHHHHHHHHHH-PPPPPHHHHHHHHHHHHT-EE--